Protein AF-A0A432QMW3-F1 (afdb_monomer_lite)

Structure (mmCIF, N/CA/C/O backbone):
data_AF-A0A432QMW3-F1
#
_entry.id   AF-A0A432QMW3-F1
#
loop_
_atom_site.group_PDB
_atom_site.id
_atom_site.type_symbol
_atom_site.label_atom_id
_atom_site.label_alt_id
_atom_site.label_comp_id
_atom_site.label_asym_id
_atom_site.label_entity_id
_atom_site.label_seq_id
_atom_site.pdbx_PDB_ins_code
_atom_site.Cartn_x
_atom_site.Cartn_y
_atom_site.Cartn_z
_atom_site.occupancy
_atom_site.B_iso_or_equiv
_atom_site.auth_seq_id
_atom_site.auth_comp_id
_atom_site.auth_asym_id
_atom_site.auth_atom_id
_atom_site.pdbx_PDB_model_num
ATOM 1 N N . MET A 1 1 ? 1.169 5.449 -16.317 1.00 47.56 1 MET A N 1
ATOM 2 C CA . MET A 1 1 ? 1.279 4.189 -17.085 1.00 47.56 1 MET A CA 1
ATOM 3 C C . MET A 1 1 ? 2.286 3.316 -16.370 1.00 47.56 1 MET A C 1
ATOM 5 O O . MET A 1 1 ? 3.290 3.862 -15.928 1.00 47.56 1 MET A O 1
ATOM 9 N N . VAL A 1 2 ? 2.014 2.021 -16.192 1.00 52.72 2 VAL A N 1
ATOM 10 C CA . VAL A 1 2 ? 3.029 1.121 -15.626 1.00 52.72 2 VAL A CA 1
ATOM 11 C C . VAL A 1 2 ? 4.175 1.055 -16.631 1.00 52.72 2 VAL A C 1
ATOM 13 O O . VAL A 1 2 ? 3.938 0.776 -17.807 1.00 52.72 2 VAL A O 1
ATOM 16 N N . GLY A 1 3 ? 5.372 1.433 -16.179 1.00 64.94 3 GLY A N 1
ATOM 17 C CA . GLY A 1 3 ? 6.597 1.357 -16.967 1.00 64.94 3 GLY A CA 1
ATOM 18 C C . GLY A 1 3 ? 6.851 -0.069 -17.4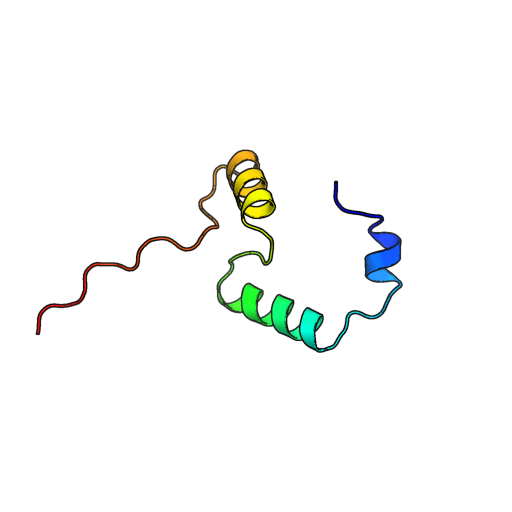46 1.00 64.94 3 GLY A C 1
ATOM 19 O O . GLY A 1 3 ? 6.223 -1.013 -16.974 1.00 64.94 3 GLY A O 1
ATOM 20 N N . ASN A 1 4 ? 7.738 -0.195 -18.425 1.00 79.88 4 ASN A N 1
ATOM 21 C CA . ASN A 1 4 ? 8.082 -1.438 -19.102 1.00 79.88 4 ASN A CA 1
ATOM 22 C C . ASN A 1 4 ? 8.145 -2.646 -18.142 1.00 79.88 4 ASN A C 1
ATOM 24 O O . ASN A 1 4 ? 9.089 -2.803 -17.372 1.00 79.88 4 ASN A O 1
ATOM 28 N N . TRP A 1 5 ? 7.124 -3.506 -18.203 1.00 81.44 5 TRP A N 1
ATOM 29 C CA . TRP A 1 5 ? 7.004 -4.691 -17.347 1.00 81.44 5 TRP A CA 1
ATOM 30 C C . TRP A 1 5 ? 8.190 -5.638 -17.478 1.00 81.44 5 TRP A C 1
ATOM 32 O O . TRP A 1 5 ? 8.524 -6.334 -16.526 1.00 81.44 5 TRP A O 1
ATOM 42 N N . ARG A 1 6 ? 8.818 -5.663 -18.656 1.00 81.62 6 ARG A N 1
ATOM 43 C CA . ARG A 1 6 ? 9.995 -6.486 -18.905 1.00 81.62 6 ARG A CA 1
ATOM 44 C C . ARG A 1 6 ? 11.162 -6.026 -18.036 1.00 81.62 6 ARG A C 1
ATOM 46 O O . ARG A 1 6 ? 11.742 -6.854 -17.356 1.00 81.62 6 ARG A O 1
ATOM 53 N N . ASP A 1 7 ? 11.395 -4.720 -17.934 1.00 81.38 7 ASP A N 1
ATOM 54 C CA . ASP A 1 7 ? 12.457 -4.184 -17.079 1.00 81.38 7 ASP A CA 1
ATOM 55 C C . ASP A 1 7 ? 12.188 -4.499 -15.601 1.00 81.38 7 ASP A C 1
ATOM 57 O O . ASP A 1 7 ? 13.105 -4.851 -14.871 1.00 81.38 7 ASP A O 1
ATOM 61 N N . LEU A 1 8 ? 10.931 -4.436 -15.150 1.00 77.94 8 LEU A N 1
ATOM 62 C CA . LEU A 1 8 ? 10.580 -4.803 -13.773 1.00 77.94 8 LEU A CA 1
ATOM 63 C C . LEU A 1 8 ? 10.871 -6.281 -13.460 1.00 77.94 8 LEU A C 1
ATOM 65 O O . LEU A 1 8 ? 11.240 -6.599 -12.335 1.00 77.94 8 LEU A O 1
ATOM 69 N N . LEU A 1 9 ? 10.648 -7.176 -14.425 1.00 82.31 9 LEU A N 1
ATOM 70 C CA . LEU A 1 9 ? 10.834 -8.619 -14.254 1.00 82.31 9 LEU A CA 1
ATOM 71 C C . LEU A 1 9 ? 12.289 -9.057 -14.461 1.00 82.31 9 LEU A C 1
ATOM 73 O O . LEU A 1 9 ? 12.726 -10.005 -13.814 1.00 82.31 9 LEU A O 1
ATOM 77 N N . ASP A 1 10 ? 13.015 -8.375 -15.346 1.00 84.88 10 ASP A N 1
ATOM 78 C CA . ASP A 1 10 ? 14.421 -8.652 -15.645 1.00 84.88 10 ASP A CA 1
ATOM 79 C C . ASP A 1 10 ? 15.353 -8.094 -14.556 1.00 84.88 10 ASP A C 1
ATOM 81 O O . ASP A 1 10 ? 16.435 -8.638 -14.333 1.00 84.88 10 ASP A O 1
ATOM 85 N N . ASN A 1 11 ? 14.943 -7.033 -13.850 1.00 79.06 11 ASN A N 1
ATOM 86 C CA . ASN A 1 11 ? 15.699 -6.488 -12.726 1.00 79.06 11 ASN A CA 1
ATOM 87 C C . ASN A 1 11 ? 15.317 -7.169 -11.408 1.00 79.06 11 ASN A C 1
ATOM 89 O O . ASN A 1 11 ? 14.147 -7.360 -11.075 1.00 79.06 11 ASN A O 1
ATOM 93 N N . GLU A 1 12 ? 16.329 -7.488 -10.605 1.00 78.94 12 GLU A N 1
ATOM 94 C CA . GLU A 1 12 ? 16.109 -7.972 -9.252 1.00 78.94 12 GLU A CA 1
ATOM 95 C C . GLU A 1 12 ? 15.540 -6.844 -8.380 1.00 78.94 12 GLU A C 1
ATOM 97 O O . GLU A 1 12 ? 16.179 -5.817 -8.158 1.00 78.94 12 GLU A O 1
ATOM 102 N N . LEU A 1 13 ? 14.318 -7.044 -7.878 1.00 82.81 13 LEU A N 1
ATOM 103 C CA . LEU A 1 13 ? 13.747 -6.176 -6.852 1.00 82.81 13 LEU A CA 1
ATOM 104 C C . LEU A 1 13 ? 14.615 -6.215 -5.594 1.00 82.81 13 LEU A C 1
ATOM 106 O O . LEU A 1 13 ? 15.051 -7.291 -5.169 1.00 82.81 13 LEU A O 1
ATOM 110 N N . SER A 1 14 ? 14.777 -5.053 -4.962 1.00 87.50 14 SER A N 1
ATOM 111 C CA . SER A 1 14 ? 15.404 -4.965 -3.648 1.00 87.50 14 SER A CA 1
ATOM 112 C C . SER A 1 14 ? 14.681 -5.873 -2.643 1.00 87.50 14 SER A C 1
ATOM 114 O O . SER A 1 14 ? 13.487 -6.177 -2.772 1.00 87.50 14 SER A O 1
ATOM 116 N N . GLU A 1 15 ? 15.395 -6.324 -1.613 1.00 87.75 15 GLU A N 1
ATOM 117 C CA . GLU A 1 15 ? 14.787 -7.129 -0.550 1.00 87.75 15 GLU A CA 1
ATOM 118 C C . GLU A 1 15 ? 13.666 -6.358 0.175 1.00 87.75 15 GLU A C 1
ATOM 120 O O . GLU A 1 15 ? 12.653 -6.936 0.574 1.00 87.75 15 GLU A O 1
ATOM 125 N N . GLU A 1 16 ? 13.805 -5.037 0.267 1.00 88.25 16 GLU A N 1
ATOM 126 C CA . GLU A 1 16 ? 12.829 -4.111 0.845 1.00 88.25 16 GLU A CA 1
ATOM 127 C C . GLU A 1 16 ? 11.533 -4.063 0.025 1.00 88.25 16 GLU A C 1
ATOM 129 O O . GLU A 1 16 ? 10.441 -4.208 0.587 1.00 88.25 16 GLU A O 1
ATOM 134 N N . ASP A 1 17 ? 11.635 -3.952 -1.301 1.00 86.44 17 ASP A N 1
ATOM 135 C CA . ASP A 1 17 ? 10.478 -3.967 -2.203 1.00 86.44 17 ASP A CA 1
ATOM 136 C C . ASP A 1 17 ? 9.782 -5.330 -2.179 1.00 86.44 17 ASP A C 1
ATOM 138 O O . ASP A 1 17 ? 8.555 -5.415 -2.071 1.00 86.44 17 ASP A O 1
ATOM 142 N N . ARG A 1 18 ? 10.559 -6.421 -2.189 1.00 86.81 18 ARG A N 1
ATOM 143 C CA . ARG A 1 18 ? 10.033 -7.792 -2.081 1.00 86.81 18 ARG A CA 1
ATOM 144 C C . ARG A 1 18 ? 9.267 -8.003 -0.778 1.00 86.81 18 ARG A C 1
ATOM 146 O O . ARG A 1 18 ? 8.173 -8.576 -0.782 1.00 86.81 18 ARG A O 1
ATOM 153 N N . ASN A 1 19 ? 9.823 -7.548 0.342 1.00 89.38 19 ASN A N 1
ATOM 154 C CA . ASN A 1 19 ? 9.178 -7.658 1.647 1.00 89.38 19 ASN A CA 1
ATOM 155 C C . ASN A 1 19 ? 7.923 -6.787 1.740 1.00 89.38 19 ASN A C 1
ATOM 157 O O . ASN A 1 19 ? 6.921 -7.227 2.312 1.00 89.38 19 ASN A O 1
ATOM 161 N N . SER A 1 20 ? 7.947 -5.601 1.131 1.00 87.62 20 SER A N 1
ATOM 162 C CA . SER A 1 20 ? 6.789 -4.711 1.050 1.00 87.62 20 SER A CA 1
ATOM 163 C C . SER A 1 20 ? 5.647 -5.363 0.268 1.00 87.62 20 SER A C 1
ATOM 165 O O . SER A 1 20 ? 4.540 -5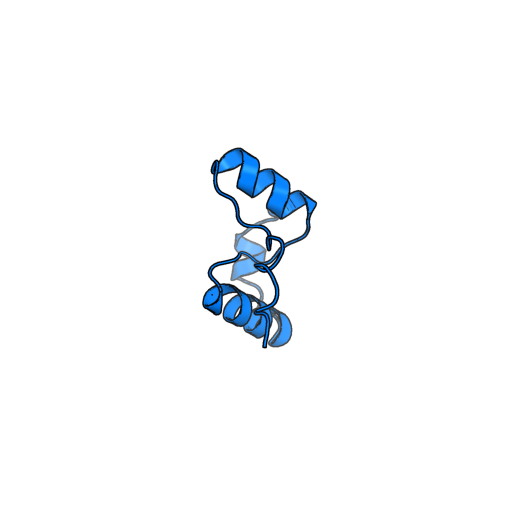.483 0.796 1.00 87.62 20 SER A O 1
ATOM 167 N N . ILE A 1 21 ? 5.916 -5.907 -0.924 1.00 86.88 21 ILE A N 1
ATOM 168 C CA . ILE A 1 21 ? 4.914 -6.634 -1.724 1.00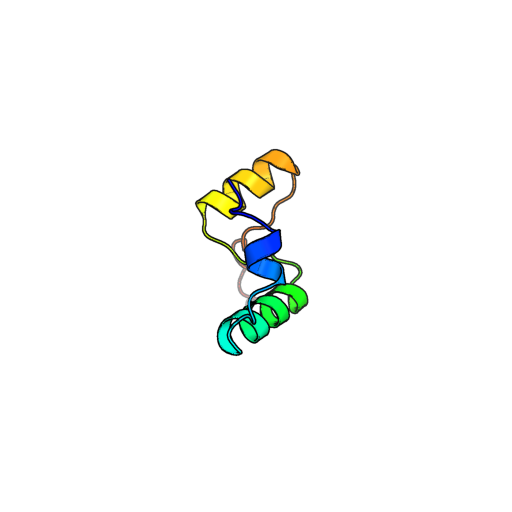 86.88 21 ILE A CA 1
ATOM 169 C C . ILE A 1 21 ? 4.288 -7.774 -0.901 1.00 86.88 21 ILE A C 1
ATOM 171 O O . ILE A 1 21 ? 3.067 -7.818 -0.733 1.00 86.88 21 ILE A O 1
ATOM 175 N N . ARG A 1 22 ? 5.114 -8.631 -0.284 1.00 87.94 22 ARG A N 1
ATOM 176 C CA . ARG A 1 22 ? 4.649 -9.746 0.568 1.00 87.94 22 ARG A CA 1
ATOM 177 C C . ARG A 1 22 ? 3.825 -9.290 1.772 1.00 87.94 22 ARG A C 1
ATOM 179 O O . ARG A 1 22 ? 2.914 -9.989 2.215 1.00 87.94 22 ARG A O 1
ATOM 186 N N . GLN A 1 23 ? 4.140 -8.140 2.364 1.00 88.00 23 GLN A N 1
ATOM 187 C CA . GLN A 1 23 ? 3.361 -7.609 3.483 1.00 88.00 23 GLN A CA 1
ATOM 188 C C . GLN A 1 23 ? 1.955 -7.205 3.036 1.00 88.00 23 GLN A C 1
ATOM 190 O O . GLN A 1 23 ? 0.977 -7.507 3.725 1.00 88.00 23 GLN A O 1
ATOM 195 N N . HIS A 1 24 ? 1.855 -6.560 1.878 1.00 86.69 24 HIS A N 1
ATOM 196 C CA . HIS A 1 24 ? 0.593 -6.104 1.316 1.00 86.69 24 HIS A CA 1
ATOM 197 C C . HIS A 1 24 ? -0.315 -7.270 0.877 1.00 86.69 24 HIS A C 1
ATOM 199 O O . HIS A 1 24 ? -1.533 -7.192 1.076 1.00 86.69 24 HIS A O 1
ATOM 205 N N . GLU A 1 25 ? 0.257 -8.404 0.451 1.00 85.25 25 GLU A N 1
ATOM 206 C CA . GLU A 1 25 ? -0.477 -9.658 0.196 1.00 85.25 25 GLU A CA 1
ATOM 207 C C . GLU A 1 25 ? -1.245 -10.165 1.427 1.00 85.25 25 GLU A C 1
ATOM 209 O O . GLU A 1 25 ? -2.390 -10.597 1.300 1.00 85.25 25 GLU A O 1
ATOM 214 N N . ARG A 1 26 ? -0.678 -10.044 2.640 1.00 86.12 26 ARG A N 1
ATOM 215 C CA . ARG A 1 26 ? -1.326 -10.527 3.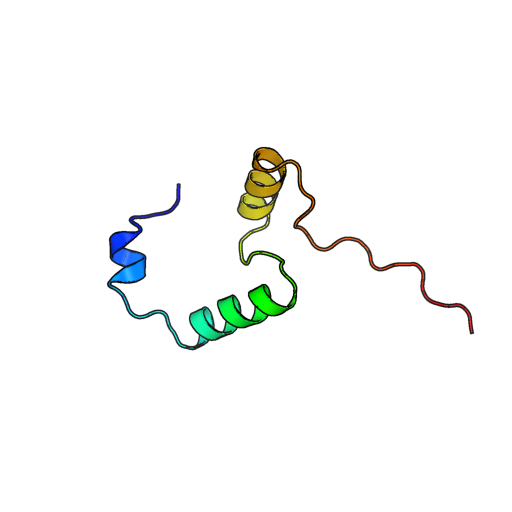881 1.00 86.12 26 ARG A CA 1
ATOM 216 C C . ARG A 1 26 ? -2.662 -9.851 4.166 1.00 86.12 26 ARG A C 1
ATOM 218 O O . A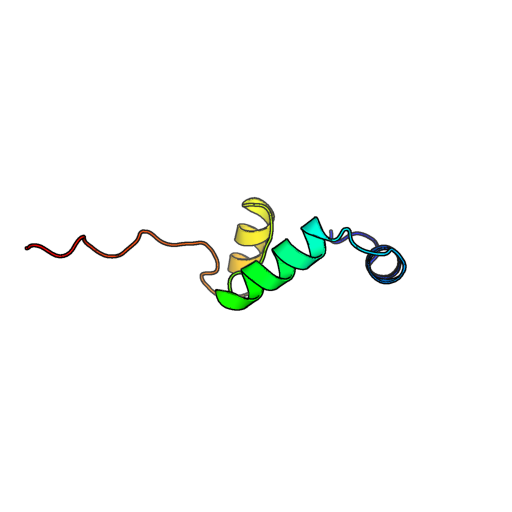RG A 1 26 ? -3.538 -10.443 4.788 1.00 86.12 26 ARG A O 1
ATOM 225 N N . THR A 1 27 ? -2.797 -8.591 3.763 1.00 81.38 27 THR A N 1
ATOM 226 C CA . THR A 1 27 ? -4.019 -7.807 3.984 1.00 81.38 27 THR A CA 1
ATOM 227 C C . THR A 1 27 ? -4.959 -7.829 2.781 1.00 81.38 27 THR A C 1
ATOM 229 O O . THR A 1 27 ? -6.088 -7.351 2.891 1.00 81.38 27 THR A O 1
ATOM 232 N N . GLY A 1 28 ? -4.490 -8.343 1.636 1.00 78.88 28 GLY A N 1
ATOM 233 C CA . GLY A 1 28 ? -5.182 -8.274 0.350 1.00 78.88 28 GLY A CA 1
ATOM 234 C C . GLY A 1 28 ? -5.294 -6.857 -0.225 1.00 78.88 28 GLY A C 1
ATOM 235 O O . GLY A 1 28 ? -6.041 -6.650 -1.180 1.00 78.88 28 GLY A O 1
ATOM 236 N N . ARG A 1 29 ? -4.599 -5.868 0.357 1.00 83.31 29 ARG A N 1
ATOM 237 C CA . ARG A 1 29 ? -4.645 -4.468 -0.082 1.00 83.31 29 ARG A CA 1
ATOM 238 C C . ARG A 1 29 ? -3.403 -4.146 -0.910 1.00 83.31 29 ARG A C 1
ATOM 240 O O . ARG A 1 29 ? -2.300 -4.288 -0.383 1.00 83.31 29 ARG A O 1
ATOM 247 N N . PRO A 1 30 ? -3.564 -3.696 -2.165 1.00 85.25 30 PRO A N 1
ATOM 248 C CA . PRO A 1 30 ? -2.436 -3.457 -3.052 1.00 85.25 30 PRO A CA 1
ATOM 249 C C . PRO A 1 30 ? -1.508 -2.361 -2.518 1.00 85.25 30 PRO A C 1
ATOM 251 O O . PRO A 1 30 ? -1.955 -1.386 -1.912 1.00 85.25 30 PRO A O 1
ATOM 254 N N . MET A 1 31 ? -0.211 -2.542 -2.753 1.00 83.88 31 MET A N 1
ATOM 255 C CA . MET A 1 31 ? 0.818 -1.529 -2.529 1.00 83.88 31 MET A CA 1
ATOM 256 C C . MET A 1 31 ? 0.733 -0.467 -3.635 1.00 83.88 31 MET A C 1
ATOM 258 O O . MET A 1 31 ? 0.555 -0.808 -4.804 1.00 83.88 31 MET A O 1
ATOM 262 N N . GLY A 1 32 ? 0.860 0.814 -3.286 1.00 84.06 32 GLY A N 1
ATOM 263 C CA . GLY A 1 32 ? 0.888 1.902 -4.264 1.00 84.06 32 GLY A CA 1
ATOM 264 C C . GLY A 1 32 ? 0.593 3.273 -3.660 1.00 84.06 32 GLY A C 1
ATOM 265 O O . GLY A 1 32 ? 0.239 3.385 -2.487 1.00 84.06 32 GLY A O 1
ATOM 266 N N . SER A 1 33 ? 0.744 4.319 -4.474 1.00 86.44 33 SER A N 1
ATOM 267 C CA . SER A 1 33 ? 0.382 5.687 -4.094 1.00 86.44 33 SER A CA 1
ATOM 268 C C . SER A 1 33 ? -1.137 5.865 -3.994 1.00 86.44 33 SER A C 1
ATOM 270 O O . SER A 1 33 ? -1.914 5.088 -4.552 1.00 86.44 33 SER A O 1
ATOM 272 N N . GLU A 1 34 ? -1.575 6.929 -3.322 1.00 85.94 34 GLU A N 1
ATOM 273 C CA . GLU A 1 34 ? -3.001 7.255 -3.199 1.00 85.94 34 GLU A CA 1
ATOM 274 C C . GLU A 1 34 ? -3.694 7.430 -4.559 1.00 85.94 34 GLU A C 1
ATOM 276 O O . GLU A 1 34 ? -4.824 6.968 -4.721 1.00 85.94 34 GLU A O 1
ATOM 281 N N . ASP A 1 35 ? -3.015 8.026 -5.543 1.00 88.69 35 ASP A N 1
ATOM 282 C CA . ASP A 1 35 ? -3.545 8.224 -6.900 1.00 88.69 35 ASP A CA 1
ATOM 283 C C . ASP A 1 35 ? -3.676 6.907 -7.668 1.00 88.69 35 ASP A C 1
ATOM 285 O O . ASP A 1 35 ? -4.671 6.675 -8.365 1.00 88.69 35 ASP A O 1
ATOM 289 N N . PHE A 1 36 ? -2.692 6.016 -7.510 1.00 87.94 36 PHE A N 1
ATOM 290 C CA . PHE A 1 36 ? -2.741 4.673 -8.079 1.00 87.94 36 PHE A CA 1
ATOM 291 C C . PHE A 1 36 ? -3.925 3.891 -7.507 1.00 87.94 36 PHE A C 1
ATOM 293 O O . PHE A 1 36 ? -4.715 3.324 -8.261 1.00 87.94 36 PHE A O 1
ATOM 300 N N . LEU A 1 37 ? -4.090 3.922 -6.182 1.00 88.50 37 LEU A N 1
ATOM 301 C CA . LEU A 1 37 ? -5.201 3.265 -5.504 1.00 88.50 37 LEU A CA 1
ATOM 302 C C . LEU A 1 37 ? -6.551 3.862 -5.916 1.00 88.50 37 LEU A C 1
ATOM 304 O O . LEU A 1 37 ? -7.455 3.096 -6.223 1.00 88.50 37 LEU A O 1
ATOM 308 N N . SER A 1 38 ? -6.686 5.191 -6.000 1.00 90.19 38 SER A N 1
ATOM 309 C CA . SER A 1 38 ? -7.917 5.846 -6.481 1.00 90.19 38 SER A CA 1
ATOM 310 C C . SER A 1 38 ? -8.297 5.374 -7.887 1.00 90.19 38 SER A C 1
ATOM 312 O O . SER A 1 38 ? -9.445 5.013 -8.137 1.00 90.19 38 SER A O 1
ATOM 314 N N . SER A 1 39 ? -7.319 5.337 -8.796 1.00 90.94 39 SER A N 1
ATOM 315 C CA . SER A 1 39 ? -7.526 4.885 -10.176 1.00 90.94 39 SER A CA 1
ATOM 316 C C . SER A 1 39 ? -7.951 3.414 -10.217 1.00 90.94 39 SER A C 1
ATOM 318 O O . SER A 1 39 ? -8.867 3.042 -10.948 1.00 90.94 39 SER A O 1
ATOM 320 N N . LEU A 1 40 ? -7.328 2.572 -9.391 1.00 90.62 40 LEU A N 1
ATOM 321 C CA . LEU A 1 40 ? -7.625 1.144 -9.302 1.00 90.62 40 LEU A CA 1
ATOM 322 C C . LEU A 1 40 ? -9.022 0.875 -8.713 1.00 90.62 40 LEU A C 1
ATOM 324 O O . LEU A 1 40 ? -9.749 0.018 -9.215 1.00 90.62 40 LEU A O 1
ATOM 328 N N . GLU A 1 41 ? -9.425 1.613 -7.678 1.00 93.44 41 GLU A N 1
ATOM 329 C CA . GLU A 1 41 ? -10.781 1.554 -7.116 1.00 93.44 41 GLU A CA 1
ATOM 330 C C . GLU A 1 41 ? -11.824 1.976 -8.159 1.00 93.44 41 GLU A C 1
ATOM 332 O O . GLU A 1 41 ? -12.831 1.288 -8.326 1.00 93.44 41 GLU A O 1
ATOM 337 N N . GLN A 1 42 ? -11.554 3.042 -8.921 1.00 93.75 42 GLN A N 1
ATOM 338 C CA . GLN A 1 42 ? -12.432 3.501 -10.000 1.00 93.75 42 GLN A CA 1
ATOM 339 C C . GLN A 1 42 ? -12.576 2.452 -11.112 1.00 93.75 42 GLN A C 1
ATOM 341 O O . GLN A 1 42 ? -13.683 2.210 -11.587 1.00 93.75 42 GLN A O 1
ATOM 346 N N . MET A 1 43 ? -11.477 1.808 -11.513 1.00 93.38 43 MET A N 1
ATOM 347 C CA . MET A 1 43 ? -11.489 0.780 -12.559 1.00 93.38 43 MET A CA 1
ATOM 348 C C . MET A 1 43 ? -12.181 -0.514 -12.116 1.00 93.38 43 MET A C 1
ATOM 350 O O . MET A 1 43 ? -12.834 -1.171 -12.922 1.00 93.38 43 MET A O 1
ATOM 354 N N . THR A 1 44 ? -12.012 -0.910 -10.853 1.00 91.25 44 THR A N 1
ATOM 355 C CA . THR A 1 44 ? -12.507 -2.202 -10.345 1.00 91.25 44 THR A CA 1
ATOM 356 C C . THR A 1 44 ? -13.872 -2.113 -9.668 1.00 91.25 44 THR A C 1
ATOM 358 O O . THR A 1 44 ? -14.501 -3.147 -9.438 1.00 91.25 44 THR A O 1
ATOM 361 N N . GLY A 1 45 ? -14.321 -0.908 -9.305 1.00 92.62 45 GLY A N 1
ATOM 362 C CA . GLY A 1 45 ? -15.525 -0.686 -8.501 1.00 92.62 45 GLY A CA 1
ATOM 363 C C . GLY A 1 45 ? -15.421 -1.234 -7.072 1.00 92.62 45 GLY A C 1
ATOM 364 O O . GLY A 1 45 ? -16.439 -1.414 -6.406 1.00 92.62 45 GLY A O 1
ATOM 365 N N . ARG A 1 46 ? -14.210 -1.553 -6.598 1.00 89.69 46 ARG A N 1
ATOM 366 C CA . ARG A 1 46 ? -13.955 -2.120 -5.266 1.00 89.69 46 ARG A CA 1
ATOM 367 C C . ARG A 1 46 ? -13.293 -1.089 -4.366 1.00 89.69 46 ARG A C 1
ATOM 369 O O . ARG A 1 46 ? -12.522 -0.265 -4.835 1.00 89.69 46 ARG A O 1
ATOM 376 N N . VAL A 1 47 ? -13.537 -1.194 -3.061 1.00 89.00 47 VAL A N 1
ATOM 377 C CA . VAL A 1 47 ? -12.839 -0.393 -2.046 1.00 89.00 47 VAL A CA 1
ATOM 378 C C . VAL A 1 47 ? -11.559 -1.118 -1.626 1.00 89.00 47 VAL A C 1
ATOM 380 O O . VAL A 1 47 ? -11.608 -2.165 -0.980 1.00 89.00 47 VAL A O 1
ATOM 383 N N . LEU A 1 48 ? -10.411 -0.557 -1.988 1.00 87.06 48 LEU A N 1
ATOM 384 C CA . LEU A 1 48 ? -9.067 -1.100 -1.777 1.00 87.06 48 LEU A CA 1
ATOM 385 C C . LEU A 1 48 ? -8.298 -0.323 -0.702 1.00 87.06 48 LEU A C 1
ATOM 387 O O . LEU A 1 48 ? -7.498 -0.908 0.038 1.00 87.06 48 LEU A O 1
ATOM 391 N N . LYS A 1 49 ? -8.593 0.968 -0.529 1.00 87.31 49 LYS A N 1
ATOM 392 C CA . LYS A 1 49 ? -7.994 1.828 0.495 1.00 87.31 49 LYS A CA 1
ATOM 393 C C . LYS A 1 49 ? -8.456 1.458 1.892 1.00 87.31 49 LYS A C 1
ATOM 395 O O . LYS A 1 49 ? -9.598 1.026 2.113 1.00 87.31 49 LYS A O 1
ATOM 400 N N . ARG A 1 50 ? -7.554 1.630 2.863 1.00 84.88 50 ARG A N 1
ATOM 401 C CA . ARG A 1 50 ? -7.857 1.402 4.279 1.00 84.88 50 ARG A CA 1
ATOM 402 C C . ARG A 1 50 ? -8.982 2.339 4.709 1.00 84.88 50 ARG A C 1
ATOM 404 O O . ARG A 1 50 ? -8.856 3.554 4.631 1.00 84.88 50 ARG A O 1
ATOM 411 N N . GLN A 1 51 ? -10.060 1.748 5.205 1.00 86.56 51 GLN A N 1
ATOM 412 C CA . GLN A 1 51 ? -11.199 2.490 5.728 1.00 86.56 51 GLN A CA 1
ATOM 413 C C . GLN A 1 51 ? -11.008 2.817 7.206 1.00 86.56 51 GLN A C 1
ATOM 415 O O . GLN A 1 51 ? -10.158 2.233 7.891 1.00 86.56 51 GLN A O 1
ATOM 420 N N . LYS A 1 52 ? -11.819 3.759 7.699 1.00 87.69 52 LYS A N 1
ATOM 421 C CA . LYS A 1 52 ? -11.850 4.091 9.123 1.00 87.69 52 LYS A CA 1
ATOM 422 C C . LYS A 1 52 ? -12.090 2.804 9.927 1.00 87.69 52 LYS A C 1
ATOM 424 O O . LYS A 1 52 ? -13.001 2.047 9.585 1.00 87.69 52 LYS A O 1
ATOM 429 N N . PRO A 1 53 ? -11.274 2.529 10.961 1.00 85.81 53 PRO A N 1
ATOM 430 C CA . PRO A 1 53 ? -11.522 1.392 11.831 1.00 85.81 53 PRO A CA 1
ATOM 431 C C . PRO A 1 53 ? -12.908 1.526 12.466 1.00 85.81 53 PRO A C 1
ATOM 433 O O . PRO A 1 53 ? -13.411 2.637 12.658 1.00 85.81 53 PRO A O 1
ATOM 436 N N . GLY A 1 54 ? -13.516 0.387 12.793 1.00 89.12 54 GLY A N 1
ATOM 437 C CA . GLY A 1 54 ? -14.808 0.370 13.467 1.00 89.12 54 GLY A CA 1
ATOM 438 C C . GLY A 1 54 ? -14.774 1.110 14.814 1.00 89.12 54 GLY A C 1
ATOM 439 O O . GLY A 1 54 ? -13.695 1.377 15.356 1.00 89.12 54 GLY A O 1
ATOM 440 N N . PRO A 1 55 ? -15.949 1.433 15.379 1.00 92.88 55 PRO A N 1
ATOM 441 C CA . PRO A 1 55 ? -16.044 2.106 16.667 1.00 92.88 55 PRO A CA 1
ATOM 442 C C . PRO A 1 55 ? -15.227 1.385 17.743 1.00 92.88 55 PRO A C 1
ATOM 444 O O . PRO A 1 55 ? -15.255 0.155 17.846 1.00 92.88 55 PRO A O 1
ATOM 447 N N . LYS A 1 56 ? -14.510 2.149 18.574 1.00 90.19 56 LYS A N 1
ATOM 448 C CA . LYS A 1 56 ? -13.779 1.589 19.716 1.00 90.19 56 LYS A CA 1
ATOM 449 C C . LYS A 1 56 ? -14.778 0.887 20.639 1.00 90.19 56 LYS A C 1
ATOM 451 O O . LYS A 1 56 ? -15.758 1.505 21.055 1.00 90.19 56 LYS A O 1
ATOM 456 N N . LYS A 1 57 ? -14.527 -0.385 20.975 1.00 88.69 57 LYS A N 1
ATOM 457 C CA . LYS A 1 57 ? -15.343 -1.110 21.962 1.00 88.69 57 LYS A CA 1
ATOM 458 C C . LYS A 1 57 ? -15.400 -0.302 23.264 1.00 88.69 57 LYS A C 1
ATOM 460 O O . LYS A 1 57 ? -14.358 0.113 23.777 1.00 88.69 57 LYS A O 1
ATOM 465 N N . ARG A 1 58 ? -16.611 -0.076 23.780 1.00 84.56 58 ARG A N 1
ATOM 466 C CA . ARG A 1 58 ? -16.812 0.428 25.145 1.00 84.56 58 ARG A CA 1
ATOM 467 C C . ARG A 1 58 ? -16.442 -0.696 26.121 1.00 84.56 58 ARG A C 1
ATOM 469 O O . ARG A 1 58 ? -16.771 -1.848 25.843 1.00 84.56 58 ARG A O 1
ATOM 476 N N . LYS A 1 59 ? -15.674 -0.359 27.162 1.00 75.94 59 LYS A N 1
ATOM 477 C CA . LYS A 1 59 ? -15.392 -1.267 28.283 1.00 75.94 59 LYS A CA 1
ATOM 478 C C . LYS A 1 59 ? -16.650 -1.465 29.112 1.00 75.94 59 LYS A C 1
ATOM 480 O O . LYS A 1 59 ? -17.427 -0.487 29.187 1.00 75.94 59 LYS A O 1
#

Sequence (59 aa):
MVGNWRDLLDNELSEEDRNSIRQHERTGRPMGSEDFLSSLEQMTGRVLKRQKPGPKKRK

Secondary structure (DSS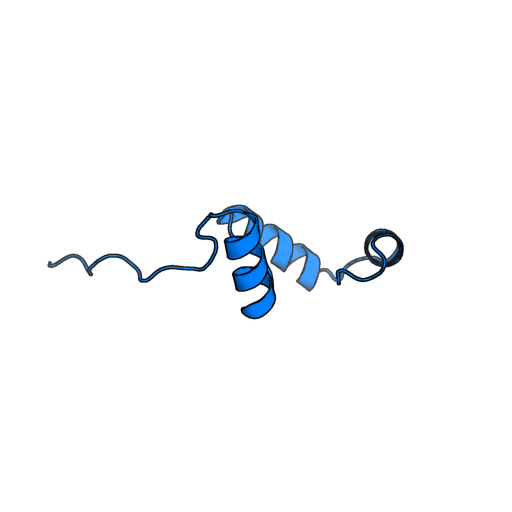P, 8-state):
----HHHHHHSPPPHHHHHHHHHHHHHTPPPS-HHHHHHHHHHH-S--SPPPPPPPPP-

Radius of gyration: 15.46 Å; chains: 1; bounding box: 33×19×47 Å

pLDDT: mean 84.74, std 8.11, range [47.56, 93.75]

Foldseek 3Di:
DPPDVCCVVVDDDDPVVVVVQVVCVVVVAGDDDPVVQVVVCVVVVDRRDDDDDDDDDDD